Protein AF-A0A958NDN4-F1 (afdb_monomer_lite)

Struc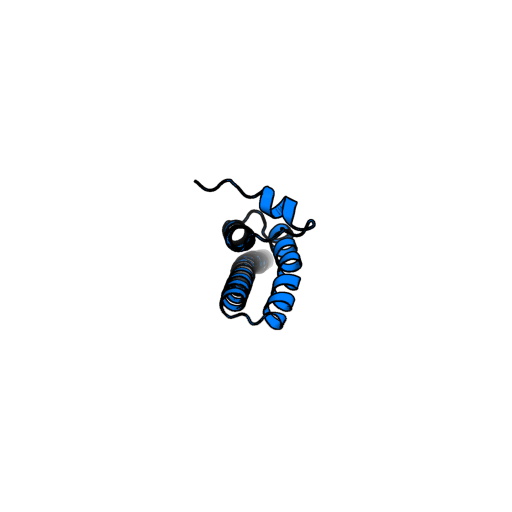ture (mmCIF, N/CA/C/O backbone):
data_AF-A0A958NDN4-F1
#
_entry.id   AF-A0A958NDN4-F1
#
loop_
_atom_site.group_PDB
_atom_site.id
_atom_site.type_symbol
_atom_site.label_atom_id
_atom_site.label_alt_id
_atom_site.label_comp_id
_atom_site.label_asym_id
_atom_site.label_entity_id
_atom_site.label_seq_id
_atom_site.pdbx_PDB_ins_code
_atom_site.Cartn_x
_atom_site.Cartn_y
_atom_site.Cartn_z
_atom_site.occupancy
_atom_site.B_iso_or_equiv
_atom_site.auth_seq_id
_atom_site.auth_comp_id
_atom_site.auth_asym_id
_atom_site.auth_atom_id
_atom_site.pdbx_PDB_model_num
ATOM 1 N N . MET A 1 1 ? -29.325 -0.291 48.326 1.00 64.44 1 MET A N 1
ATOM 2 C CA . MET A 1 1 ? -27.922 -0.587 47.933 1.00 64.44 1 MET A CA 1
ATOM 3 C C . MET A 1 1 ? -27.796 -1.292 46.582 1.00 64.44 1 MET A C 1
ATOM 5 O O . MET A 1 1 ? -27.017 -0.815 45.772 1.00 64.44 1 MET A O 1
ATOM 9 N N . LYS A 1 2 ? -28.567 -2.351 46.287 1.00 72.69 2 LYS A N 1
ATOM 10 C CA . LYS A 1 2 ? -28.424 -3.159 45.053 1.00 72.69 2 LYS A CA 1
ATOM 11 C C . LYS A 1 2 ? -28.526 -2.369 43.729 1.00 72.69 2 LYS A C 1
ATOM 13 O O . LYS A 1 2 ? -27.681 -2.547 42.865 1.00 72.69 2 LYS A O 1
ATOM 18 N N . GLN A 1 3 ? -29.471 -1.431 43.595 1.00 80.38 3 GLN A N 1
ATOM 19 C CA . GLN A 1 3 ? -29.613 -0.595 42.383 1.00 80.38 3 GLN A CA 1
ATOM 20 C C . GLN A 1 3 ? -28.391 0.288 42.081 1.00 80.38 3 GLN A C 1
ATOM 22 O O . GLN A 1 3 ? -28.011 0.429 40.925 1.00 80.38 3 GLN A O 1
ATOM 27 N N . LYS A 1 4 ? -27.747 0.856 43.111 1.00 80.88 4 LYS A N 1
ATOM 28 C CA . LYS A 1 4 ? -26.556 1.706 42.932 1.00 80.88 4 LYS A CA 1
ATOM 29 C C . LYS A 1 4 ? -25.354 0.891 42.445 1.00 80.88 4 LYS A C 1
ATOM 31 O O . LYS A 1 4 ? -24.603 1.361 41.602 1.00 80.88 4 LYS A O 1
ATOM 36 N N . VAL A 1 5 ? -25.219 -0.343 42.934 1.00 84.06 5 VAL A N 1
ATOM 37 C CA . VAL A 1 5 ? -24.169 -1.280 42.501 1.00 84.06 5 VAL A CA 1
ATOM 38 C C . VAL A 1 5 ? -24.388 -1.719 41.050 1.00 84.06 5 VAL A C 1
ATOM 40 O O . VAL A 1 5 ? -23.436 -1.763 40.282 1.00 84.06 5 VAL A O 1
ATOM 43 N N . ILE A 1 6 ? -25.636 -1.973 40.645 1.00 87.94 6 ILE A N 1
ATOM 44 C CA . ILE A 1 6 ? -25.966 -2.336 39.257 1.00 87.94 6 ILE A CA 1
ATOM 45 C C . ILE A 1 6 ? -25.650 -1.182 38.293 1.00 87.94 6 ILE A C 1
ATOM 47 O O . ILE A 1 6 ? -25.009 -1.406 37.273 1.00 87.94 6 ILE A O 1
ATOM 51 N N . LEU A 1 7 ? -26.031 0.055 38.633 1.00 86.31 7 LEU A N 1
ATOM 52 C CA . LEU A 1 7 ? -25.710 1.234 37.815 1.00 86.31 7 LEU A CA 1
ATOM 53 C C . LEU A 1 7 ? -24.198 1.460 37.686 1.00 86.31 7 LEU A C 1
ATOM 55 O O . LEU A 1 7 ? -23.715 1.787 36.605 1.00 86.31 7 LEU A O 1
ATOM 59 N N . PHE A 1 8 ? -23.448 1.237 38.766 1.00 87.19 8 PHE A N 1
ATOM 60 C CA . PHE A 1 8 ? -21.989 1.326 38.750 1.00 87.19 8 PHE A CA 1
ATOM 61 C C . PHE A 1 8 ? -21.351 0.278 37.824 1.00 87.19 8 PHE A C 1
ATOM 63 O O . PHE A 1 8 ? -20.491 0.615 37.014 1.00 87.19 8 PHE A O 1
ATOM 70 N N . LEU A 1 9 ? -21.816 -0.974 37.879 1.00 88.62 9 LEU A N 1
ATOM 71 C CA . LEU A 1 9 ? -21.327 -2.044 37.002 1.00 88.62 9 LEU A CA 1
ATOM 72 C C . LEU A 1 9 ? -21.653 -1.782 35.526 1.00 88.62 9 LEU A C 1
ATOM 74 O O . LEU A 1 9 ? -20.797 -1.989 34.669 1.00 88.62 9 LEU A O 1
ATOM 78 N N . ILE A 1 10 ? -22.849 -1.270 35.224 1.00 89.25 10 ILE A N 1
ATOM 79 C CA . ILE A 1 10 ? -23.226 -0.869 33.860 1.00 89.25 10 ILE A CA 1
ATOM 80 C C . ILE A 1 10 ? -22.304 0.248 33.351 1.00 89.25 10 ILE A C 1
ATOM 82 O O . ILE A 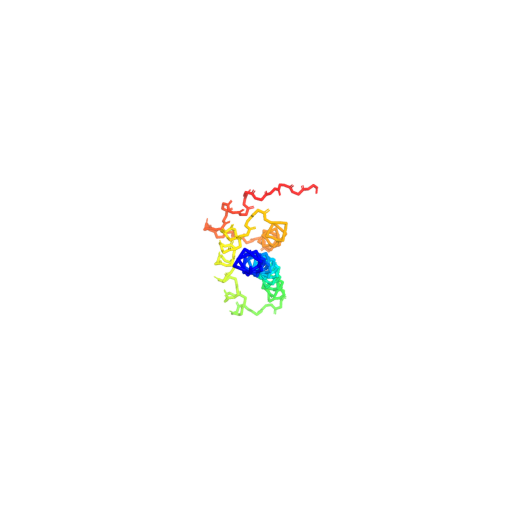1 10 ? -21.852 0.190 32.209 1.00 89.25 10 ILE A O 1
ATOM 86 N N . GLY A 1 11 ? -21.972 1.224 34.203 1.00 85.19 11 GLY A N 1
ATOM 87 C CA . GLY A 1 11 ? -21.027 2.291 33.870 1.00 85.19 11 GLY A CA 1
ATOM 88 C C . GLY A 1 11 ? -19.629 1.772 33.523 1.00 85.19 11 GLY A C 1
ATOM 89 O O . GLY A 1 11 ? -19.037 2.231 32.550 1.00 85.19 11 GLY A O 1
ATOM 90 N N . ILE A 1 12 ? -19.125 0.775 34.258 1.00 86.06 12 ILE A N 1
ATOM 91 C CA . ILE A 1 12 ? -17.829 0.140 33.966 1.00 86.06 12 ILE A CA 1
ATOM 92 C C . ILE A 1 12 ? -17.865 -0.596 32.626 1.00 86.06 12 ILE A C 1
ATOM 94 O O . ILE A 1 12 ? -16.948 -0.446 31.822 1.00 86.06 12 ILE A O 1
ATOM 98 N N . VAL A 1 13 ? -18.921 -1.372 32.368 1.00 88.00 13 VAL A N 1
ATOM 99 C CA . VAL A 1 13 ? -19.050 -2.133 31.117 1.00 88.00 13 VAL A CA 1
ATOM 100 C C . VAL A 1 13 ? -19.151 -1.191 29.917 1.00 88.00 13 VAL A C 1
ATOM 102 O O . VAL A 1 13 ? -18.432 -1.373 28.938 1.00 88.00 13 VAL A O 1
ATOM 105 N N . LEU A 1 14 ? -19.979 -0.146 30.001 1.00 87.56 14 LEU A N 1
ATOM 106 C CA . LEU A 1 14 ? -20.097 0.856 28.938 1.00 87.56 14 LEU A CA 1
ATOM 107 C C . LEU A 1 14 ? -18.793 1.634 28.736 1.00 87.56 14 LEU A C 1
ATOM 109 O O . LEU A 1 14 ? -18.359 1.804 27.600 1.00 87.56 14 LEU A O 1
ATOM 113 N N . GLY A 1 15 ? -18.137 2.057 29.820 1.00 84.00 15 GLY A N 1
ATOM 114 C CA . GLY A 1 15 ? -16.845 2.740 29.750 1.00 84.00 15 GLY A CA 1
ATOM 115 C C . GLY A 1 15 ? -15.765 1.875 29.096 1.00 84.00 15 GLY A C 1
ATOM 116 O O . GLY A 1 15 ? -15.042 2.349 28.221 1.00 84.00 15 GLY A O 1
ATOM 117 N N . GLY A 1 16 ? -15.703 0.589 29.455 1.00 82.00 16 GLY A N 1
ATOM 118 C CA . GLY A 1 16 ? -14.777 -0.375 28.860 1.00 82.00 16 GLY A CA 1
ATOM 119 C C . GLY A 1 16 ? -15.041 -0.624 27.374 1.00 82.00 16 GLY A C 1
ATOM 120 O O . GLY A 1 16 ? -14.098 -0.670 26.586 1.00 82.00 16 GLY A O 1
ATOM 121 N N . LEU A 1 17 ? -16.311 -0.720 26.970 1.00 86.31 17 LEU A N 1
ATOM 122 C CA . LEU A 1 17 ? -16.692 -0.889 25.564 1.00 86.31 17 LEU A CA 1
ATOM 123 C C . LEU A 1 17 ? -16.315 0.328 24.711 1.00 86.31 17 LEU A C 1
ATOM 125 O O . LEU A 1 17 ? -15.744 0.163 23.634 1.00 86.31 17 LEU A O 1
ATOM 129 N N . VAL A 1 18 ? -16.581 1.544 25.198 1.00 84.06 18 VAL A N 1
ATOM 130 C CA . VAL A 1 18 ? -16.230 2.782 24.482 1.00 84.06 18 VAL A CA 1
ATOM 131 C C . VAL A 1 18 ? -14.714 2.928 24.358 1.00 84.06 18 VAL A C 1
ATOM 133 O O . VAL A 1 18 ? -14.214 3.203 23.268 1.00 84.06 18 VAL A O 1
ATOM 136 N N . ALA A 1 19 ? -13.968 2.690 25.440 1.00 79.00 19 ALA A N 1
ATOM 137 C CA . ALA A 1 19 ? -12.508 2.742 25.411 1.00 79.00 19 ALA A CA 1
ATOM 138 C C . ALA A 1 19 ? -11.916 1.695 24.451 1.00 79.00 19 ALA A C 1
ATOM 140 O O . ALA A 1 19 ? -11.048 2.022 23.644 1.00 79.00 19 ALA A O 1
ATOM 141 N N . GLY A 1 20 ? -12.423 0.458 24.484 1.00 76.06 20 GLY A N 1
ATOM 142 C CA . GLY A 1 20 ? -11.996 -0.605 23.574 1.00 76.06 20 GLY A CA 1
ATOM 143 C C . GLY A 1 20 ? -12.258 -0.270 22.104 1.00 76.06 20 GLY A C 1
ATOM 144 O O . GLY A 1 20 ? -11.396 -0.499 21.254 1.00 76.06 20 GLY A O 1
ATOM 145 N N . TRP A 1 21 ? -13.411 0.331 21.801 1.00 77.94 21 TRP A N 1
ATOM 146 C CA . TRP A 1 21 ? -13.746 0.758 20.443 1.00 77.94 21 TRP A CA 1
ATOM 147 C C . TRP A 1 21 ? -12.831 1.881 19.939 1.00 77.94 21 TRP A C 1
ATOM 149 O O . TRP A 1 21 ? -12.306 1.787 18.829 1.00 77.94 21 TRP A O 1
ATOM 159 N N . LEU A 1 22 ? -12.565 2.896 20.768 1.00 77.44 22 LEU A N 1
ATOM 160 C CA . LEU A 1 22 ? -11.665 4.000 20.421 1.00 77.44 22 LEU A CA 1
ATOM 161 C C . LEU A 1 22 ? -10.233 3.517 20.165 1.00 77.44 22 LEU A C 1
ATOM 163 O O . LEU A 1 22 ? -9.625 3.899 19.167 1.00 77.44 22 LEU A O 1
ATOM 167 N N . VAL A 1 23 ? -9.704 2.642 21.025 1.00 79.00 23 VAL A N 1
ATOM 168 C CA . VAL A 1 23 ? -8.355 2.080 20.852 1.00 79.00 23 VAL A CA 1
ATOM 169 C C . VAL A 1 23 ? -8.278 1.229 19.585 1.00 79.00 23 VAL A C 1
ATOM 171 O O . VAL A 1 23 ? -7.339 1.383 18.806 1.00 79.00 23 VAL A O 1
ATOM 174 N N . SER A 1 24 ? -9.279 0.380 19.329 1.00 74.75 24 SER A N 1
ATOM 175 C CA . SER A 1 24 ? -9.324 -0.442 18.115 1.00 74.75 24 SER A CA 1
ATOM 176 C C . SER A 1 24 ? -9.392 0.408 16.843 1.00 74.75 24 SER A C 1
ATOM 178 O O . SER A 1 24 ? -8.678 0.127 15.881 1.00 74.75 24 SER A O 1
ATOM 180 N N . SER A 1 25 ? -10.205 1.469 16.844 1.00 74.88 25 SER A N 1
ATOM 181 C CA . SER A 1 25 ? -10.328 2.385 15.707 1.00 74.88 25 SER A CA 1
ATOM 182 C C . SER A 1 25 ? -9.020 3.125 15.426 1.00 74.88 25 SER A C 1
ATOM 184 O O . SER A 1 25 ? -8.604 3.216 14.272 1.00 74.88 25 SER A O 1
ATOM 186 N N . SER A 1 26 ? -8.355 3.634 16.466 1.00 77.69 26 SER A N 1
ATOM 187 C CA . SER A 1 26 ? -7.075 4.333 16.319 1.00 77.69 26 SER A CA 1
ATOM 188 C C . SER A 1 26 ? -5.970 3.399 15.836 1.00 77.69 26 SER A C 1
ATOM 190 O O . SER A 1 26 ? -5.190 3.774 14.967 1.00 77.69 26 SER A O 1
ATOM 192 N N . TRP A 1 27 ? -5.931 2.166 16.347 1.00 81.69 27 TRP A N 1
ATOM 193 C CA . TRP A 1 27 ? -4.924 1.187 15.947 1.00 81.69 27 TRP A CA 1
ATOM 194 C C . TRP A 1 27 ? -5.088 0.754 14.488 1.00 81.69 27 TRP A C 1
ATOM 196 O O . TRP A 1 27 ? -4.104 0.704 13.759 1.00 81.69 27 TRP A O 1
ATOM 206 N N . LYS A 1 28 ? -6.327 0.526 14.028 1.00 80.06 28 LYS A N 1
ATOM 207 C CA . LYS A 1 28 ? -6.606 0.221 12.615 1.00 80.06 28 LYS A CA 1
ATOM 208 C C . LYS A 1 28 ? -6.162 1.345 11.685 1.00 80.06 28 LYS A C 1
ATOM 210 O O . LYS A 1 28 ? -5.533 1.071 10.672 1.00 80.06 28 LYS A O 1
ATOM 215 N N . LYS A 1 29 ? -6.454 2.596 12.052 1.00 82.06 29 LYS A N 1
ATOM 216 C CA . LYS A 1 29 ? -6.050 3.760 11.260 1.00 82.06 29 LYS A CA 1
ATOM 217 C C . LYS A 1 29 ? -4.529 3.920 11.213 1.00 82.06 29 LYS A C 1
ATOM 219 O O . LYS A 1 29 ? -3.984 4.225 10.162 1.00 82.06 29 LYS A O 1
ATOM 224 N N . GLN A 1 30 ? -3.844 3.705 12.335 1.00 84.62 30 GLN A N 1
ATOM 225 C CA . GLN A 1 30 ? -2.383 3.747 12.359 1.00 84.62 30 GLN A CA 1
ATOM 226 C C . GLN A 1 30 ? -1.788 2.639 11.486 1.00 84.62 30 GLN A C 1
ATOM 228 O O . GLN A 1 30 ? -0.927 2.911 10.661 1.00 84.62 30 GLN A O 1
ATOM 233 N N . PHE A 1 31 ? -2.309 1.417 11.611 1.00 86.12 31 PHE A N 1
ATOM 234 C CA . PHE A 1 31 ? -1.875 0.279 10.808 1.00 86.12 31 PHE A CA 1
ATOM 235 C C . PHE A 1 31 ? -2.070 0.514 9.304 1.00 86.12 31 PHE A C 1
ATOM 237 O O . PHE A 1 31 ? -1.187 0.193 8.515 1.00 86.12 31 PHE A O 1
ATOM 244 N N . GLU A 1 32 ? -3.194 1.111 8.904 1.00 86.75 32 GLU A N 1
ATOM 245 C CA . GLU A 1 32 ? -3.449 1.523 7.521 1.00 86.75 32 GLU A CA 1
ATOM 246 C C . GLU A 1 32 ? -2.384 2.509 7.016 1.00 86.75 32 GLU A C 1
ATOM 248 O O . GLU A 1 32 ? -1.812 2.304 5.943 1.00 86.75 32 GLU A O 1
ATOM 253 N N . ILE A 1 33 ? -2.101 3.563 7.791 1.00 86.81 33 ILE A N 1
ATOM 254 C CA . ILE A 1 33 ? -1.106 4.584 7.436 1.00 86.81 33 ILE A CA 1
ATOM 255 C C . ILE A 1 33 ? 0.283 3.955 7.308 1.00 86.81 33 ILE A C 1
ATOM 257 O O . ILE A 1 33 ? 0.974 4.210 6.320 1.00 86.81 33 ILE A O 1
ATOM 261 N N . ASP A 1 34 ? 0.676 3.124 8.272 1.00 86.31 34 ASP A N 1
ATOM 262 C CA . ASP A 1 34 ? 1.978 2.459 8.286 1.00 86.31 34 ASP A CA 1
ATOM 263 C C . ASP A 1 34 ? 2.124 1.552 7.053 1.00 86.31 34 ASP A C 1
ATOM 265 O O . ASP A 1 34 ? 3.098 1.657 6.310 1.00 86.31 34 ASP A O 1
ATOM 269 N N . TYR A 1 35 ? 1.104 0.740 6.753 1.00 86.38 35 TYR A N 1
ATOM 270 C CA . TYR A 1 35 ? 1.132 -0.179 5.615 1.00 86.38 35 TYR A CA 1
ATOM 271 C C . TYR A 1 35 ? 1.162 0.548 4.259 1.00 86.38 35 TYR A C 1
ATOM 273 O O . TYR A 1 35 ? 1.885 0.146 3.345 1.00 86.38 35 TYR A O 1
ATOM 281 N N . CYS A 1 36 ? 0.404 1.641 4.114 1.00 86.69 36 CYS A N 1
ATOM 282 C CA . CYS A 1 36 ? 0.431 2.468 2.903 1.00 86.69 36 CYS A CA 1
ATOM 283 C C . CYS A 1 36 ? 1.782 3.179 2.731 1.00 86.69 36 CYS A C 1
ATOM 285 O O . CYS A 1 36 ? 2.285 3.292 1.610 1.00 86.69 36 CYS A O 1
ATOM 287 N N . THR A 1 37 ? 2.386 3.627 3.834 1.00 88.31 37 THR A N 1
ATOM 288 C CA . THR A 1 37 ? 3.717 4.249 3.838 1.00 88.31 37 THR A CA 1
ATOM 289 C C . THR A 1 37 ? 4.792 3.245 3.434 1.00 88.31 37 THR A C 1
ATOM 291 O O . THR A 1 37 ? 5.636 3.566 2.599 1.00 88.31 37 THR A O 1
ATOM 294 N N . ASP A 1 38 ? 4.724 2.013 3.940 1.00 88.12 38 ASP A N 1
ATOM 295 C CA . ASP A 1 38 ? 5.635 0.933 3.556 1.00 88.12 38 ASP A CA 1
ATOM 296 C C . ASP A 1 38 ? 5.524 0.594 2.063 1.00 88.12 38 ASP A C 1
ATOM 298 O O . ASP A 1 38 ? 6.545 0.426 1.392 1.00 88.12 38 ASP A O 1
ATOM 302 N N . LEU A 1 39 ? 4.304 0.548 1.506 1.00 86.75 39 LEU A N 1
ATOM 303 C CA . LEU A 1 39 ? 4.106 0.358 0.064 1.00 86.75 39 LEU A CA 1
ATOM 304 C C . LEU A 1 39 ? 4.758 1.491 -0.743 1.00 86.75 39 LEU A C 1
ATOM 306 O O . LEU A 1 39 ? 5.466 1.222 -1.714 1.00 86.75 39 LEU A O 1
ATOM 310 N N . LEU A 1 40 ? 4.568 2.750 -0.341 1.00 88.56 40 LEU A N 1
ATOM 311 C CA . LEU A 1 40 ? 5.216 3.892 -0.995 1.00 88.56 40 LEU A CA 1
ATOM 312 C C . LEU A 1 40 ? 6.745 3.831 -0.886 1.00 88.56 40 LEU A C 1
ATOM 314 O O . LEU A 1 40 ? 7.437 4.098 -1.869 1.00 88.56 40 LEU A O 1
ATOM 318 N N . GLY A 1 41 ? 7.274 3.434 0.274 1.00 82.25 41 GLY A N 1
ATOM 319 C CA . GLY A 1 41 ? 8.702 3.202 0.474 1.00 82.25 41 GLY A CA 1
ATOM 320 C C . GLY A 1 41 ? 9.241 2.141 -0.482 1.00 82.25 41 GLY A C 1
ATOM 321 O O . GLY A 1 41 ? 10.237 2.370 -1.164 1.00 82.25 41 GLY A O 1
ATOM 322 N N . LEU A 1 42 ? 8.528 1.022 -0.616 1.00 86.94 42 LEU A N 1
ATOM 323 C CA . LEU A 1 42 ? 8.884 -0.073 -1.514 1.00 86.94 42 LEU A CA 1
ATOM 324 C C . LEU A 1 42 ? 8.882 0.363 -2.988 1.00 86.94 42 LEU A C 1
ATOM 326 O O . LEU A 1 42 ? 9.798 0.016 -3.735 1.00 86.94 42 LEU A O 1
ATOM 330 N N . VAL A 1 43 ? 7.902 1.178 -3.394 1.00 85.75 43 V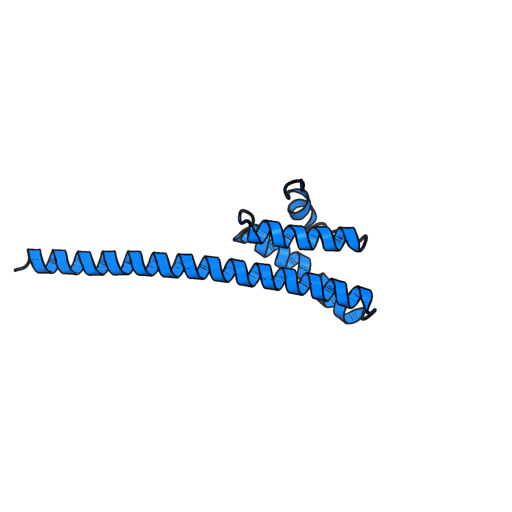AL A N 1
ATOM 331 C CA . VAL A 1 43 ? 7.847 1.786 -4.733 1.00 85.75 43 VAL A CA 1
ATOM 332 C C . VAL A 1 43 ? 9.025 2.732 -4.964 1.00 85.75 43 VAL A C 1
ATOM 334 O O . VAL A 1 43 ? 9.663 2.667 -6.017 1.00 85.75 43 VAL A O 1
ATOM 337 N N . ASN A 1 44 ? 9.346 3.593 -3.995 1.00 84.88 44 ASN A N 1
ATOM 338 C CA . ASN A 1 44 ? 10.464 4.524 -4.126 1.00 84.88 44 ASN A CA 1
ATOM 339 C C . ASN A 1 44 ? 11.802 3.779 -4.231 1.00 84.88 44 ASN A C 1
ATOM 341 O O . ASN A 1 44 ? 12.596 4.058 -5.127 1.00 84.88 44 ASN A O 1
ATOM 345 N N . THR A 1 45 ? 12.016 2.763 -3.392 1.00 83.56 45 THR A N 1
ATOM 346 C CA . THR A 1 45 ? 13.205 1.906 -3.459 1.00 83.56 45 THR A CA 1
ATOM 347 C C . THR A 1 45 ? 13.297 1.167 -4.795 1.00 83.56 45 THR A C 1
ATOM 349 O O . THR A 1 45 ? 14.369 1.137 -5.398 1.00 83.56 45 THR A O 1
ATOM 352 N N . ALA A 1 46 ? 12.189 0.621 -5.311 1.00 80.94 46 ALA A N 1
ATOM 353 C CA . ALA A 1 46 ? 12.166 0.003 -6.639 1.00 80.94 46 ALA A CA 1
ATOM 354 C C . ALA A 1 46 ? 12.571 1.003 -7.738 1.00 80.94 46 ALA A C 1
ATOM 356 O O . ALA A 1 46 ? 13.357 0.673 -8.629 1.00 80.94 46 ALA A O 1
ATOM 357 N N . SER A 1 47 ? 12.085 2.243 -7.642 1.00 80.12 47 SER A N 1
ATOM 358 C CA . SER A 1 47 ? 12.430 3.327 -8.562 1.00 80.12 47 SER A CA 1
ATOM 359 C C . SER A 1 47 ? 13.928 3.656 -8.515 1.00 80.12 47 SER A C 1
ATOM 361 O O . SER A 1 47 ? 14.598 3.640 -9.548 1.00 80.12 47 SER A O 1
ATOM 363 N N . GLU A 1 48 ? 14.493 3.870 -7.323 1.00 79.31 48 GLU A N 1
ATOM 364 C CA . GLU A 1 48 ? 15.922 4.160 -7.130 1.00 79.31 48 GLU A CA 1
ATOM 365 C C . GLU A 1 48 ? 16.828 3.025 -7.630 1.00 79.31 48 GLU A C 1
ATOM 367 O O . GLU A 1 48 ? 17.863 3.269 -8.260 1.00 79.31 48 GLU A O 1
ATOM 372 N N . ILE A 1 49 ? 16.431 1.770 -7.410 1.00 80.88 49 ILE A N 1
ATOM 373 C CA . ILE A 1 49 ? 17.178 0.598 -7.879 1.00 80.88 49 ILE A CA 1
ATOM 374 C C . ILE A 1 49 ? 17.215 0.530 -9.407 1.00 80.88 49 ILE A C 1
ATOM 376 O O . ILE A 1 49 ? 18.260 0.225 -9.994 1.00 80.88 49 ILE A O 1
ATOM 380 N N . ARG A 1 50 ? 16.105 0.867 -10.073 1.00 75.88 50 ARG A N 1
ATOM 381 C CA . ARG A 1 50 ? 16.078 0.960 -11.537 1.00 75.88 50 ARG A CA 1
ATOM 382 C C . ARG A 1 50 ? 17.007 2.036 -12.064 1.00 75.88 50 ARG A C 1
ATOM 384 O O . ARG A 1 50 ? 17.734 1.785 -13.025 1.00 75.88 50 ARG A O 1
ATOM 391 N N . PHE A 1 51 ? 17.033 3.198 -11.419 1.00 76.12 51 PHE A N 1
ATOM 392 C CA . PHE A 1 51 ? 17.952 4.269 -11.798 1.00 76.12 51 PHE A CA 1
ATOM 393 C C . PHE A 1 51 ? 19.428 3.907 -11.547 1.00 76.12 51 PHE A C 1
ATOM 395 O O . PHE A 1 51 ? 20.292 4.331 -12.312 1.00 76.12 51 PHE A O 1
ATOM 402 N N . SER A 1 52 ? 19.725 3.078 -10.541 1.00 72.44 52 SER A N 1
ATOM 403 C CA . SER A 1 52 ? 21.089 2.664 -10.162 1.00 72.44 52 SER A CA 1
ATOM 404 C C . SER A 1 52 ? 21.574 1.336 -10.776 1.00 72.44 52 SER A C 1
ATOM 406 O O . SER A 1 52 ? 22.703 0.926 -10.517 1.00 72.44 52 SER A O 1
ATOM 408 N N . ARG A 1 53 ? 20.783 0.687 -11.650 1.00 64.25 53 ARG A N 1
ATOM 409 C CA . ARG A 1 53 ? 21.124 -0.562 -12.380 1.00 64.25 53 ARG A CA 1
ATOM 410 C C . ARG A 1 53 ? 21.393 -1.807 -11.508 1.00 64.25 53 ARG A C 1
ATOM 412 O O . ARG A 1 53 ? 22.004 -2.764 -11.986 1.00 64.25 53 ARG A O 1
ATOM 419 N N . HIS A 1 54 ? 20.881 -1.876 -10.279 1.00 68.00 54 HIS A N 1
ATOM 420 C CA . HIS A 1 54 ? 20.944 -3.100 -9.461 1.00 68.00 54 HIS A CA 1
ATOM 421 C C . HIS A 1 54 ? 19.803 -4.080 -9.816 1.00 68.00 54 HIS A C 1
ATOM 423 O O . HIS A 1 54 ? 18.823 -4.215 -9.085 1.00 68.00 54 HIS A O 1
ATOM 429 N N . ALA A 1 55 ? 19.920 -4.761 -10.962 1.00 61.66 55 ALA A N 1
ATOM 430 C CA . ALA A 1 55 ? 18.840 -5.556 -11.569 1.00 61.66 55 ALA A CA 1
ATOM 431 C C . ALA A 1 55 ? 18.259 -6.671 -10.666 1.00 61.66 55 ALA A C 1
ATOM 433 O O . ALA A 1 55 ? 17.042 -6.879 -10.648 1.00 61.66 55 ALA A O 1
ATOM 434 N N . ASP A 1 56 ? 19.098 -7.348 -9.878 1.00 64.19 56 ASP A N 1
ATOM 435 C CA . ASP A 1 56 ? 18.665 -8.489 -9.057 1.00 64.19 56 ASP A CA 1
ATOM 436 C C . ASP A 1 56 ? 17.819 -8.056 -7.849 1.00 64.19 56 ASP A C 1
ATOM 438 O O . ASP A 1 56 ? 16.806 -8.681 -7.528 1.00 64.19 56 ASP A O 1
ATOM 442 N N . LEU A 1 57 ? 18.185 -6.936 -7.212 1.00 63.25 57 LEU A N 1
ATOM 443 C CA . LEU A 1 57 ? 17.414 -6.365 -6.104 1.00 63.25 57 LEU A CA 1
ATOM 444 C C . LEU A 1 57 ? 16.084 -5.771 -6.588 1.00 63.25 57 LEU A C 1
ATOM 446 O O . LEU A 1 57 ? 15.066 -5.913 -5.911 1.00 63.25 57 LEU A O 1
ATOM 450 N N . GLY A 1 58 ? 16.082 -5.152 -7.772 1.00 69.25 58 GLY A N 1
ATOM 451 C CA . GLY A 1 58 ? 14.882 -4.555 -8.362 1.00 69.25 58 GLY A CA 1
ATOM 452 C C . GLY A 1 58 ? 13.823 -5.606 -8.667 1.00 69.25 58 GLY A C 1
ATOM 453 O O . GLY A 1 58 ? 12.666 -5.447 -8.293 1.00 69.25 58 GLY A O 1
ATOM 454 N N . THR A 1 59 ? 14.239 -6.740 -9.233 1.00 74.31 59 THR A N 1
ATOM 455 C CA . THR A 1 59 ? 13.332 -7.844 -9.581 1.00 74.31 59 THR A CA 1
ATOM 456 C C . THR A 1 59 ? 12.657 -8.447 -8.345 1.00 74.31 59 THR A C 1
ATOM 458 O O . THR A 1 59 ? 11.456 -8.722 -8.361 1.00 74.31 59 THR A O 1
ATOM 461 N N . TYR A 1 60 ? 13.398 -8.618 -7.243 1.00 76.12 60 TYR A N 1
ATOM 462 C CA . TYR A 1 60 ? 12.821 -9.119 -5.993 1.00 76.12 60 TYR A CA 1
ATOM 463 C C . TYR A 1 60 ? 11.767 -8.160 -5.430 1.00 76.12 60 TYR A C 1
ATOM 465 O O . TYR A 1 60 ? 10.678 -8.595 -5.054 1.00 76.12 60 TYR A O 1
ATOM 473 N N . ILE A 1 61 ? 12.061 -6.861 -5.402 1.00 75.12 61 ILE A N 1
ATOM 474 C CA . ILE A 1 61 ? 11.152 -5.852 -4.852 1.00 75.12 61 ILE A CA 1
ATOM 475 C C . ILE A 1 61 ? 9.911 -5.688 -5.738 1.00 75.12 61 ILE A C 1
ATOM 477 O O . ILE A 1 61 ? 8.787 -5.714 -5.235 1.00 75.12 61 ILE A O 1
ATOM 481 N N . GLU A 1 62 ? 10.089 -5.630 -7.058 1.00 79.19 62 GLU A N 1
ATOM 482 C CA . GLU A 1 62 ? 8.987 -5.569 -8.023 1.00 79.19 62 GLU A CA 1
ATOM 483 C C . GLU A 1 62 ? 8.060 -6.787 -7.913 1.00 79.19 62 GLU A C 1
ATOM 485 O O . GLU A 1 62 ? 6.842 -6.640 -7.993 1.00 79.19 62 GLU A O 1
ATOM 490 N N . SER A 1 63 ? 8.601 -7.977 -7.618 1.00 85.25 63 SER A N 1
ATOM 491 C CA . SER A 1 63 ? 7.789 -9.188 -7.423 1.00 85.25 63 SER A CA 1
ATOM 492 C C . SER A 1 63 ? 6.840 -9.119 -6.218 1.00 85.25 63 SER A C 1
ATOM 494 O O . SER A 1 63 ? 5.858 -9.861 -6.160 1.00 85.25 63 SER A O 1
ATOM 496 N N . LYS A 1 64 ? 7.109 -8.241 -5.241 1.00 85.44 64 LYS A N 1
ATOM 497 C CA . LYS A 1 64 ? 6.264 -8.069 -4.050 1.00 85.44 64 LYS A CA 1
ATOM 498 C C . LYS A 1 64 ? 5.131 -7.076 -4.276 1.00 85.44 64 LYS A C 1
ATOM 500 O O . LYS A 1 64 ? 4.086 -7.228 -3.646 1.00 85.44 64 LYS A O 1
ATOM 505 N N . LEU A 1 65 ? 5.299 -6.112 -5.183 1.00 86.81 65 LEU A N 1
ATOM 506 C CA . LEU A 1 65 ? 4.315 -5.053 -5.432 1.00 86.81 65 LEU A CA 1
ATOM 507 C C . LEU A 1 65 ? 2.888 -5.583 -5.660 1.00 86.81 65 LEU A C 1
ATOM 509 O O . LEU A 1 65 ? 1.978 -5.054 -5.022 1.00 86.81 65 LEU A O 1
ATOM 513 N N . PRO A 1 66 ? 2.650 -6.640 -6.468 1.00 92.00 66 PRO A N 1
ATOM 514 C CA . PRO A 1 66 ? 1.293 -7.134 -6.692 1.00 92.00 66 PRO A CA 1
ATOM 515 C C . PRO A 1 66 ? 0.580 -7.595 -5.418 1.00 92.00 66 PRO A C 1
ATOM 517 O O . PRO A 1 66 ? -0.607 -7.325 -5.225 1.00 92.00 66 PRO A O 1
ATOM 520 N N . MET A 1 67 ? 1.317 -8.253 -4.518 1.00 91.50 67 MET A N 1
ATOM 521 C CA . MET A 1 67 ? 0.780 -8.717 -3.241 1.00 91.50 67 MET A CA 1
ATOM 522 C C . MET A 1 67 ? 0.365 -7.532 -2.367 1.00 91.50 67 MET A C 1
ATOM 524 O O . MET A 1 67 ? -0.753 -7.520 -1.860 1.00 91.50 67 MET A O 1
ATOM 528 N N . TYR A 1 68 ? 1.235 -6.530 -2.220 1.00 89.00 68 TYR A N 1
ATOM 529 C CA . TYR A 1 68 ? 0.937 -5.356 -1.397 1.00 89.00 68 TYR A CA 1
ATOM 530 C C . TYR A 1 68 ? -0.238 -4.554 -1.955 1.00 89.00 68 TYR A C 1
ATOM 532 O O . TYR A 1 68 ? -1.118 -4.163 -1.196 1.00 89.00 68 TYR A O 1
ATOM 540 N N . VAL A 1 69 ? -0.301 -4.366 -3.276 1.00 92.31 69 VAL A N 1
ATOM 541 C CA . VAL A 1 69 ? -1.430 -3.696 -3.941 1.00 92.31 69 VAL A CA 1
ATOM 542 C C . VAL A 1 69 ? -2.743 -4.419 -3.658 1.00 92.31 69 VAL A C 1
ATOM 544 O O . VAL A 1 69 ? -3.728 -3.780 -3.303 1.00 92.31 69 VAL A O 1
ATOM 547 N N . THR A 1 70 ? -2.746 -5.750 -3.746 1.00 92.56 70 THR A N 1
ATOM 548 C CA . THR A 1 70 ? -3.940 -6.559 -3.460 1.00 92.56 70 THR A CA 1
ATOM 549 C C . THR A 1 70 ? -4.390 -6.409 -2.005 1.00 92.56 70 THR A C 1
ATOM 551 O O . THR A 1 70 ? -5.585 -6.332 -1.731 1.00 92.56 70 THR A O 1
ATOM 554 N N . VAL A 1 71 ? -3.448 -6.364 -1.056 1.00 90.94 71 VAL A N 1
ATOM 555 C CA . VAL A 1 71 ? -3.767 -6.171 0.367 1.00 90.94 71 VAL A CA 1
ATOM 556 C C . VAL A 1 71 ? -4.307 -4.765 0.622 1.00 90.94 71 VAL A C 1
ATOM 558 O O . VAL A 1 71 ? -5.314 -4.633 1.312 1.00 90.94 71 VAL A O 1
ATOM 561 N N . VAL A 1 72 ? -3.689 -3.732 0.040 1.00 89.75 72 VAL A N 1
ATOM 562 C CA . VAL A 1 72 ? -4.148 -2.343 0.187 1.00 89.75 72 VAL A CA 1
ATOM 563 C C . VAL A 1 72 ? -5.552 -2.161 -0.376 1.00 89.75 72 VAL A C 1
ATOM 565 O O . VAL A 1 72 ? -6.395 -1.585 0.301 1.00 89.75 72 VAL A O 1
ATOM 568 N N . ASP A 1 73 ? -5.833 -2.689 -1.566 1.00 92.00 73 ASP A N 1
ATOM 569 C CA . ASP A 1 73 ? -7.170 -2.619 -2.161 1.00 92.00 73 ASP A CA 1
ATOM 570 C C . ASP A 1 73 ? -8.219 -3.336 -1.299 1.00 92.00 73 ASP A C 1
ATOM 572 O O . ASP A 1 73 ? -9.248 -2.759 -0.946 1.00 92.00 73 ASP A O 1
ATOM 576 N N . ARG A 1 74 ? -7.924 -4.572 -0.872 1.00 90.88 74 ARG A N 1
ATOM 577 C CA . ARG A 1 74 ? -8.868 -5.395 -0.107 1.00 90.88 74 ARG A CA 1
ATOM 578 C C . ARG A 1 74 ? -9.178 -4.828 1.276 1.00 90.88 74 ARG A C 1
ATOM 580 O O 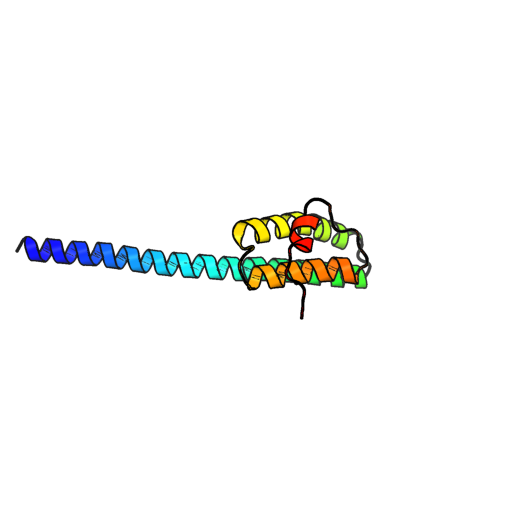. ARG A 1 74 ? -10.328 -4.876 1.704 1.00 90.88 74 ARG A O 1
ATOM 587 N N . GLU A 1 75 ? -8.159 -4.372 1.998 1.00 87.81 75 GLU A N 1
ATOM 588 C CA . GLU A 1 75 ? -8.304 -3.959 3.399 1.00 87.81 75 GLU A CA 1
ATOM 589 C C . GLU A 1 75 ? -8.602 -2.461 3.536 1.00 87.81 75 GLU A C 1
ATOM 591 O O . GLU A 1 75 ? -9.271 -2.055 4.487 1.00 87.81 75 GLU A O 1
ATOM 596 N N . PHE A 1 76 ? -8.125 -1.642 2.592 1.00 88.25 76 PHE A N 1
ATOM 597 C CA . PHE A 1 76 ? -8.095 -0.184 2.724 1.00 88.25 76 PHE A CA 1
ATOM 598 C C . PHE A 1 76 ? -8.583 0.575 1.485 1.00 88.25 76 PHE A C 1
ATOM 600 O O . PHE A 1 76 ? -8.575 1.798 1.520 1.00 88.25 76 PHE A O 1
ATOM 607 N N . GLY A 1 77 ? -9.034 -0.079 0.408 1.00 80.50 77 GLY A N 1
ATOM 608 C CA . GLY A 1 77 ? -9.198 0.539 -0.921 1.00 80.50 77 GLY A CA 1
ATOM 609 C C . GLY A 1 77 ? -10.084 1.792 -1.015 1.00 80.50 77 GLY A C 1
ATOM 610 O O . GLY A 1 77 ? -9.985 2.536 -1.986 1.00 80.50 77 GLY A O 1
ATOM 611 N N . GLN A 1 78 ? -10.924 2.073 -0.012 1.00 79.81 78 GLN A N 1
ATOM 612 C CA . GLN A 1 78 ? -11.746 3.293 0.052 1.00 79.81 78 GLN A CA 1
ATOM 613 C C . GLN A 1 78 ? -11.089 4.461 0.800 1.00 79.81 78 GLN A C 1
ATOM 615 O O . GLN A 1 78 ? -11.670 5.544 0.874 1.00 79.81 78 GLN A O 1
ATOM 620 N N . SER A 1 79 ? -9.917 4.258 1.395 1.00 87.19 79 SER A N 1
ATOM 621 C CA . SER A 1 79 ? -9.239 5.284 2.170 1.00 87.19 79 SER A CA 1
ATOM 622 C C . SER A 1 79 ? -8.388 6.195 1.291 1.00 87.19 79 SER A C 1
ATOM 624 O O . SER A 1 79 ? -7.839 5.792 0.266 1.00 87.19 79 SER A O 1
ATOM 626 N N . GLU A 1 80 ? -8.243 7.450 1.711 1.00 87.31 80 GLU A N 1
ATOM 627 C CA . GLU A 1 80 ? -7.405 8.425 1.007 1.00 87.31 80 GLU A CA 1
ATOM 628 C C . GLU A 1 80 ? -5.934 7.978 0.950 1.00 87.31 80 GLU A C 1
ATOM 630 O O . GLU A 1 80 ? -5.271 8.135 -0.077 1.00 87.31 80 GLU A O 1
ATOM 635 N N . ALA A 1 81 ? -5.438 7.357 2.027 1.00 83.62 81 ALA A N 1
ATOM 636 C CA . ALA A 1 81 ? -4.079 6.827 2.090 1.00 83.62 81 ALA A CA 1
ATOM 637 C C . ALA A 1 81 ? -3.872 5.680 1.089 1.00 83.62 81 ALA A C 1
ATOM 639 O O . ALA A 1 81 ? -2.864 5.664 0.380 1.00 83.62 81 ALA A O 1
ATOM 640 N N . ALA A 1 82 ? -4.848 4.774 0.971 1.00 88.00 82 ALA A N 1
ATOM 641 C CA . ALA A 1 82 ? -4.816 3.692 -0.002 1.00 88.00 82 ALA A CA 1
ATOM 642 C C . ALA A 1 82 ? -4.835 4.228 -1.436 1.00 88.00 82 ALA A C 1
ATOM 644 O O . ALA A 1 82 ? -3.995 3.838 -2.244 1.00 88.00 82 ALA A O 1
ATOM 645 N N . VAL A 1 83 ? -5.729 5.174 -1.745 1.00 90.19 83 VAL A N 1
ATOM 646 C CA . VAL A 1 83 ? -5.803 5.799 -3.077 1.00 90.19 83 VAL A CA 1
ATOM 647 C C . VAL A 1 83 ? -4.478 6.474 -3.437 1.00 90.19 83 VAL A C 1
ATOM 649 O O . VAL A 1 83 ? -3.980 6.287 -4.549 1.00 90.19 83 VAL A O 1
ATOM 652 N N . SER A 1 84 ? -3.869 7.207 -2.501 1.00 88.88 84 SER A N 1
ATOM 653 C CA . SER A 1 84 ? -2.560 7.840 -2.696 1.00 88.88 84 SER A CA 1
ATOM 654 C C . SER A 1 84 ? -1.452 6.807 -2.951 1.00 88.88 84 SER A C 1
ATOM 656 O O . SER A 1 84 ? -0.704 6.918 -3.926 1.00 88.88 84 SER A O 1
ATOM 658 N N . ALA A 1 85 ? -1.391 5.741 -2.144 1.00 89.25 85 ALA A N 1
ATOM 659 C CA . ALA A 1 85 ? -0.393 4.684 -2.289 1.00 89.25 85 ALA A CA 1
ATOM 660 C C . ALA A 1 85 ? -0.532 3.917 -3.617 1.00 89.25 85 ALA A C 1
ATOM 662 O O . ALA A 1 85 ? 0.447 3.753 -4.350 1.00 89.25 85 ALA A O 1
ATOM 663 N N . LEU A 1 86 ? -1.753 3.511 -3.977 1.00 93.88 86 LEU A N 1
ATOM 664 C CA . LEU A 1 86 ? -2.057 2.840 -5.245 1.00 93.88 86 LEU A CA 1
ATOM 665 C C . LEU A 1 86 ? -1.764 3.744 -6.451 1.00 93.88 86 LEU A C 1
ATOM 667 O O . LEU A 1 86 ? -1.265 3.278 -7.477 1.00 93.88 86 LEU A O 1
ATOM 671 N N . THR A 1 87 ? -1.995 5.049 -6.314 1.00 91.75 87 THR A N 1
ATOM 672 C CA . THR A 1 87 ? -1.616 6.037 -7.329 1.00 91.75 87 THR A CA 1
ATOM 673 C C . THR A 1 87 ? -0.100 6.104 -7.506 1.00 91.75 87 THR A C 1
ATOM 675 O O . THR A 1 87 ? 0.382 6.114 -8.638 1.00 91.75 87 THR A O 1
ATOM 678 N N . GLY A 1 88 ? 0.669 6.073 -6.413 1.00 90.25 88 GLY A N 1
ATOM 679 C CA . GLY A 1 88 ? 2.129 5.969 -6.461 1.00 90.25 88 GLY A CA 1
ATOM 680 C C . GLY A 1 88 ? 2.603 4.737 -7.239 1.00 90.25 88 GLY A C 1
ATOM 681 O O . GLY A 1 88 ? 3.474 4.845 -8.104 1.00 90.25 88 GLY A O 1
ATOM 682 N N . VAL A 1 89 ? 1.967 3.582 -7.014 1.00 92.31 89 VAL A N 1
ATOM 683 C CA . VAL A 1 89 ? 2.252 2.347 -7.764 1.00 92.31 89 VAL A CA 1
ATOM 684 C C . VAL A 1 89 ? 1.925 2.505 -9.252 1.00 92.31 89 VAL A C 1
ATOM 686 O O . VAL A 1 89 ? 2.739 2.145 -10.103 1.00 92.31 89 VAL A O 1
ATOM 689 N N . LYS A 1 90 ? 0.759 3.065 -9.594 1.00 92.19 90 LYS A N 1
ATOM 690 C CA . LYS A 1 90 ? 0.374 3.322 -10.991 1.00 92.19 90 LYS A CA 1
ATOM 691 C C . LYS A 1 90 ? 1.390 4.224 -11.692 1.00 92.19 90 LYS A C 1
ATOM 693 O O . LYS A 1 90 ? 1.847 3.903 -12.789 1.00 92.19 90 LYS A O 1
ATOM 698 N N . ASN A 1 91 ? 1.798 5.301 -11.023 1.00 90.88 91 ASN A N 1
ATOM 699 C CA . ASN A 1 91 ? 2.801 6.232 -11.527 1.00 90.88 91 ASN A CA 1
ATOM 700 C C . ASN A 1 91 ? 4.156 5.550 -11.742 1.00 90.88 91 ASN A C 1
ATOM 702 O O . ASN A 1 91 ? 4.808 5.832 -12.741 1.00 90.88 91 ASN A O 1
ATOM 706 N N . PHE A 1 92 ? 4.567 4.629 -10.866 1.00 90.88 92 PHE A N 1
ATOM 707 C CA . PHE A 1 92 ? 5.789 3.844 -11.054 1.00 90.88 92 PHE A CA 1
ATOM 708 C C . PHE A 1 92 ? 5.761 3.038 -12.360 1.00 90.88 92 PHE A C 1
ATOM 710 O O . PHE A 1 92 ? 6.676 3.167 -13.175 1.00 90.88 92 PHE A O 1
ATOM 717 N N . TYR A 1 93 ? 4.696 2.268 -12.613 1.00 90.81 93 TYR A N 1
ATOM 718 C CA . TYR A 1 93 ? 4.582 1.496 -13.858 1.00 90.81 93 TYR A CA 1
ATOM 719 C C . TYR A 1 93 ? 4.550 2.398 -15.098 1.00 90.81 93 TYR A C 1
ATOM 721 O O . TYR A 1 93 ? 5.197 2.085 -16.098 1.00 90.81 93 TYR A O 1
ATOM 729 N N . MET A 1 94 ? 3.851 3.535 -15.029 1.00 89.44 94 MET A N 1
ATOM 730 C CA . MET A 1 94 ? 3.796 4.505 -16.127 1.00 89.44 94 MET A CA 1
ATOM 731 C C . MET A 1 94 ? 5.156 5.161 -16.394 1.00 89.44 94 MET A C 1
ATOM 733 O O . MET A 1 94 ? 5.612 5.188 -17.535 1.00 89.44 94 MET A O 1
ATOM 737 N N . MET A 1 95 ? 5.824 5.655 -15.350 1.00 88.31 95 MET A N 1
ATOM 738 C CA . MET A 1 95 ? 7.105 6.361 -15.445 1.00 88.31 95 MET A CA 1
ATOM 739 C C . MET A 1 95 ? 8.206 5.470 -16.019 1.00 88.31 95 MET A C 1
ATOM 741 O O . MET A 1 95 ? 9.004 5.918 -16.838 1.00 88.31 95 MET A O 1
ATOM 745 N N . HIS A 1 96 ? 8.216 4.194 -15.633 1.00 83.88 96 HIS A N 1
ATOM 746 C CA . HIS A 1 96 ? 9.199 3.218 -16.102 1.00 83.88 96 HIS A CA 1
ATOM 747 C C . HIS A 1 96 ? 8.756 2.453 -17.361 1.00 83.88 96 HIS A C 1
ATOM 749 O O . HIS A 1 96 ? 9.467 1.547 -17.794 1.00 83.88 96 HIS A O 1
ATOM 755 N N . SER A 1 97 ? 7.61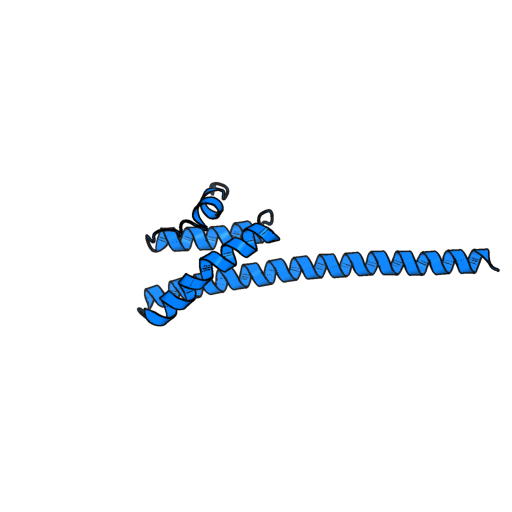2 2.816 -17.964 1.00 86.88 97 SER A N 1
ATOM 756 C CA . SER A 1 97 ? 7.036 2.173 -19.162 1.00 86.88 97 SER A CA 1
ATOM 757 C C . SER A 1 97 ? 6.931 0.647 -19.046 1.00 86.88 97 SER A C 1
ATOM 759 O O . SER A 1 97 ? 7.251 -0.097 -19.975 1.00 86.88 97 SER A O 1
ATOM 761 N N . LEU A 1 98 ? 6.507 0.174 -17.875 1.00 86.25 98 LEU A N 1
ATOM 762 C CA . LEU A 1 98 ? 6.424 -1.243 -17.557 1.00 86.25 98 LEU A CA 1
ATOM 763 C C . LEU A 1 98 ? 5.036 -1.826 -17.805 1.00 86.25 98 LEU A C 1
ATOM 765 O O . LEU A 1 98 ? 4.032 -1.153 -17.561 1.00 86.25 98 LEU A O 1
ATOM 769 N N . PRO A 1 99 ? 4.954 -3.105 -18.218 1.00 89.25 99 PRO A N 1
ATOM 770 C CA . PRO A 1 99 ? 3.684 -3.802 -18.232 1.00 89.25 99 PRO A CA 1
ATOM 771 C C . PRO A 1 99 ? 3.177 -3.957 -16.795 1.00 89.25 99 PRO A C 1
ATOM 773 O O . PRO A 1 99 ? 3.857 -4.521 -15.938 1.00 89.25 99 PRO A O 1
ATOM 776 N N . VAL A 1 100 ? 1.967 -3.463 -16.542 1.00 90.44 100 VAL A N 1
ATOM 777 C CA . VAL A 1 100 ? 1.269 -3.691 -15.274 1.00 90.44 100 VAL A CA 1
ATOM 778 C C . VAL A 1 100 ? 0.862 -5.170 -15.200 1.00 90.44 100 VAL A C 1
ATOM 780 O O . VAL A 1 100 ? 0.220 -5.652 -16.141 1.00 90.44 100 VAL A O 1
ATOM 783 N N . PRO A 1 101 ? 1.192 -5.891 -14.113 1.00 92.25 101 PRO A N 1
ATOM 784 C CA . PRO A 1 101 ? 0.757 -7.270 -13.909 1.00 92.25 101 PRO A CA 1
ATOM 785 C C . PRO A 1 101 ? -0.768 -7.407 -13.983 1.00 92.25 101 PRO A C 1
ATOM 787 O O . PRO A 1 101 ? -1.510 -6.552 -13.488 1.00 92.25 101 PRO A O 1
ATOM 790 N N . VAL A 1 102 ? -1.241 -8.482 -14.618 1.00 91.88 102 VAL A N 1
ATOM 791 C CA . VAL A 1 102 ? -2.666 -8.697 -14.935 1.00 91.88 102 VAL A CA 1
ATOM 792 C C . VAL A 1 102 ? -3.525 -8.719 -13.671 1.00 91.88 102 VAL A C 1
ATOM 794 O O . VAL A 1 102 ? -4.664 -8.262 -13.690 1.00 91.88 102 VAL A O 1
ATOM 797 N N . GLU A 1 103 ? -2.958 -9.200 -12.570 1.00 91.69 103 GLU A N 1
ATOM 798 C CA . GLU A 1 103 ? -3.617 -9.357 -11.280 1.00 91.69 103 GLU A CA 1
ATOM 799 C C . GLU A 1 103 ? -4.010 -8.010 -10.664 1.00 91.69 103 GLU A C 1
ATOM 801 O O . GLU A 1 103 ? -5.084 -7.890 -10.081 1.00 91.69 103 GLU A O 1
ATOM 806 N N . ILE A 1 104 ? -3.162 -6.987 -10.814 1.00 92.75 104 ILE A N 1
ATOM 807 C CA . ILE A 1 104 ? -3.365 -5.670 -10.187 1.00 92.75 104 ILE A CA 1
ATOM 808 C C . ILE A 1 104 ? -3.838 -4.598 -11.154 1.00 92.75 104 ILE A C 1
ATOM 810 O O . ILE A 1 104 ? -4.270 -3.528 -10.731 1.00 92.75 104 ILE A O 1
ATOM 814 N N . LYS A 1 105 ? -3.789 -4.877 -12.456 1.00 93.00 105 LYS A N 1
ATOM 815 C CA . LYS A 1 105 ? -4.312 -3.988 -13.485 1.00 93.00 105 LYS A CA 1
ATOM 816 C C . LYS A 1 105 ? -5.737 -3.481 -13.200 1.00 93.00 105 LYS A C 1
ATOM 818 O O . LYS A 1 105 ? -5.906 -2.265 -13.226 1.00 93.00 105 LYS A O 1
ATOM 823 N N . PRO A 1 106 ? -6.741 -4.325 -12.872 1.00 94.50 106 PRO A N 1
ATOM 824 C CA . PRO A 1 106 ? -8.092 -3.823 -12.609 1.00 94.50 106 PRO A CA 1
ATOM 825 C C . PRO A 1 106 ? -8.155 -2.879 -11.400 1.00 94.50 106 PRO A C 1
ATOM 827 O O . PRO A 1 106 ? -8.929 -1.927 -11.423 1.00 94.50 106 PRO A O 1
ATOM 830 N N . ILE A 1 107 ? -7.315 -3.101 -10.384 1.00 92.88 107 ILE A N 1
ATOM 831 C CA . ILE A 1 107 ? -7.226 -2.249 -9.189 1.00 92.88 107 ILE A CA 1
ATOM 832 C C . ILE A 1 107 ? -6.693 -0.864 -9.577 1.00 92.88 107 ILE A C 1
ATOM 834 O O . ILE A 1 107 ? -7.284 0.158 -9.239 1.00 92.88 107 ILE A O 1
ATOM 838 N N . LEU A 1 108 ? -5.591 -0.818 -10.332 1.00 91.88 108 LEU A N 1
ATOM 839 C CA . LEU A 1 108 ? -4.962 0.443 -10.737 1.00 91.88 108 LEU A CA 1
ATOM 840 C C . LEU A 1 108 ? -5.783 1.207 -11.792 1.00 91.88 108 LEU A C 1
ATOM 842 O O . LEU A 1 108 ? -5.742 2.442 -11.839 1.00 91.88 108 LEU A O 1
ATOM 846 N N . ASP A 1 109 ? -6.530 0.499 -12.638 1.00 92.81 109 ASP A N 1
ATOM 847 C CA . ASP A 1 109 ? -7.421 1.093 -13.639 1.00 92.81 109 ASP A CA 1
ATOM 848 C C . ASP A 1 109 ? -8.695 1.679 -13.005 1.00 92.81 109 ASP A C 1
ATOM 850 O O . ASP A 1 109 ? -9.226 2.660 -13.521 1.00 92.81 109 ASP A O 1
ATOM 854 N N . ALA A 1 110 ? -9.146 1.138 -11.867 1.00 90.44 110 ALA A N 1
ATOM 855 C CA . ALA A 1 110 ? -10.308 1.629 -11.122 1.00 90.44 110 ALA A CA 1
ATOM 856 C C . ALA A 1 110 ? -10.042 2.907 -10.303 1.00 90.44 110 ALA A C 1
ATOM 858 O O . ALA A 1 110 ? -10.985 3.505 -9.779 1.00 90.44 110 ALA A O 1
ATOM 859 N N . LEU A 1 111 ? -8.781 3.338 -10.183 1.00 87.06 111 LEU A N 1
ATOM 860 C CA . LEU A 1 111 ? -8.428 4.554 -9.451 1.00 87.06 111 LEU A CA 1
ATOM 861 C C . LEU A 1 111 ? -9.052 5.802 -10.100 1.00 87.06 111 LEU A C 1
ATOM 863 O O . LEU A 1 111 ? -9.077 5.902 -11.332 1.00 87.06 111 LEU A O 1
ATOM 867 N N . PRO A 1 112 ? -9.506 6.783 -9.295 1.00 81.31 112 PRO A N 1
ATOM 868 C CA . PRO A 1 112 ? -10.071 8.019 -9.819 1.00 81.31 112 PRO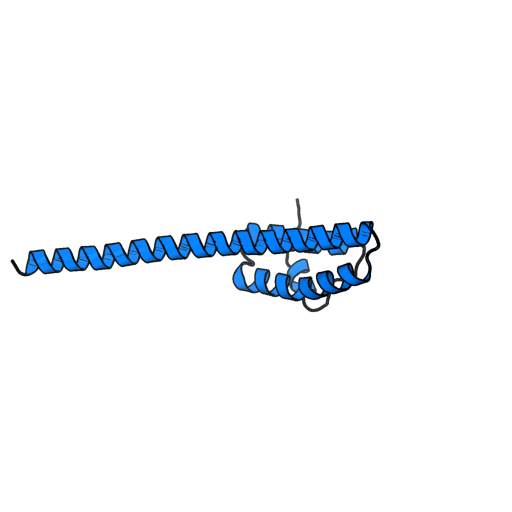 A CA 1
ATOM 869 C C . PRO A 1 112 ? -9.067 8.740 -10.729 1.00 81.31 112 PRO A C 1
ATOM 871 O O . PRO A 1 112 ? -7.863 8.765 -10.463 1.00 81.31 112 PRO A O 1
ATOM 874 N N . ALA A 1 113 ? -9.572 9.326 -11.818 1.00 68.38 113 ALA A N 1
ATOM 875 C CA . ALA A 1 113 ? -8.760 10.158 -12.698 1.00 68.38 113 ALA A CA 1
ATOM 876 C C . ALA A 1 113 ? -8.222 11.360 -11.905 1.00 68.38 113 ALA A C 1
ATOM 878 O O . ALA A 1 113 ? -8.976 12.013 -11.182 1.00 68.38 113 ALA A O 1
ATOM 879 N N . GLN A 1 114 ? -6.920 11.622 -12.020 1.00 62.88 114 GLN A N 1
ATOM 880 C CA . GLN A 1 114 ? -6.300 12.775 -11.372 1.00 62.88 114 GLN A CA 1
ATOM 881 C C . GLN A 1 114 ? -6.835 14.076 -12.003 1.00 62.88 114 GLN A C 1
ATOM 883 O O . GLN A 1 114 ? -7.064 14.090 -13.217 1.00 62.88 114 GLN A O 1
ATOM 888 N N . PRO A 1 115 ? -7.067 15.135 -11.206 1.00 50.19 115 PRO A N 1
ATOM 889 C CA . PRO A 1 115 ? -7.351 16.471 -11.722 1.00 50.19 115 PRO A CA 1
ATOM 890 C C . PRO A 1 115 ? -6.144 17.102 -12.431 1.00 50.19 115 PRO A C 1
ATOM 892 O O . PRO A 1 115 ? -4.992 16.741 -12.094 1.00 50.19 115 PRO A O 1
#

Foldseek 3Di:
DVVVVVVVVVVVVVVVVVVVVVVVVVVLVVVLLVLLVVLLVLLVVLVVCVVVVVVVVNVVSVVCNLVSLVCLCVSPVPPPSSLVSLVSVLVSCVVVVHDDDPSCVVVSVPRDDDD

Sequence (115 aa):
MKQKVILFLIGIVLGGLVAGWLVSSSWKKQFEIDYCTDLLGLVNTASEIRFSRHADLGTYIESKLPMYVTVVDREFGQSEAAVSALTGVKNFYMMHSLPVPVEIKPILDALPAQP

Secondary structure (DSSP, 8-state):
-HHHHHHHHHHHHHHHHHHHHHHHHHHHHHHHHHHHHHHHHHHHHHHHHHHHT-HHHHHHHHHHHHHHHHHHHHHHTTSHHHHHHHHHHHHHHHHTTPPPPTTTHHHHHTSPPP-

Radius of gyration: 21.45 Å; chains: 1; bounding box: 51×26×67 Å

pLDDT: mean 83.79, std 8.24, range [50.19, 94.5]